Protein AF-A0A3S0D4F3-F1 (afdb_monomer_lite)

Secondary structure (DSSP, 8-state):
--------HHHHHHHHHHHHHHHHHHHHHHHHH---EEPPTT-TT-EEEETTEEEEE---SS-HHHHHHHHHHHHHHHHHHHHHHHHHHHHHHHHHHHHGGG--HHHHHHHHHHHGGGTT-TT-TTTSPP--

Foldseek 3Di:
DDPPLPQFLVLLLVVVVVVLVVQLVVLVCCQPVVQWDWDPQPPPFTAIDGPPDGPDGQCPVPDRVVSVVVRVVCSNCVSVVSNVVSVVVVVLSVVSVVCGRVDDVVSSVVSVVSCVVVPVPCSRSRNDHPDD

Structure (mmCIF, N/CA/C/O backbone):
data_AF-A0A3S0D4F3-F1
#
_entry.id   AF-A0A3S0D4F3-F1
#
loop_
_atom_site.group_PDB
_atom_site.id
_atom_site.type_symbol
_atom_site.label_atom_id
_atom_site.label_alt_id
_atom_site.label_comp_id
_atom_site.label_asym_id
_atom_site.label_entity_id
_atom_site.label_seq_id
_atom_site.pdbx_PDB_ins_code
_atom_site.Cartn_x
_atom_site.Cartn_y
_atom_site.Cartn_z
_atom_site.occupancy
_atom_site.B_iso_or_equiv
_atom_site.auth_seq_id
_atom_site.auth_comp_id
_atom_site.auth_asym_id
_atom_site.auth_atom_id
_atom_site.pdbx_PDB_model_num
ATOM 1 N N . MET A 1 1 ? -11.056 -21.946 25.677 1.00 35.03 1 MET A N 1
ATOM 2 C CA . MET A 1 1 ? -11.610 -20.588 25.517 1.00 35.03 1 MET A CA 1
ATOM 3 C C . MET A 1 1 ? -10.415 -19.685 25.293 1.00 35.03 1 MET A C 1
ATOM 5 O O . MET A 1 1 ? -9.683 -19.444 26.241 1.00 35.03 1 MET A O 1
ATOM 9 N N . GLY A 1 2 ? -10.098 -19.387 24.032 1.00 36.72 2 GLY A N 1
ATOM 10 C CA . GLY A 1 2 ? -8.946 -18.546 23.702 1.00 36.72 2 GLY A CA 1
ATOM 11 C C . GLY A 1 2 ? -9.253 -17.106 24.091 1.00 36.72 2 GLY A C 1
ATOM 12 O O . GLY A 1 2 ? -10.363 -16.650 23.832 1.00 36.72 2 GLY A O 1
ATOM 13 N N . ASN A 1 3 ? -8.308 -16.430 24.744 1.00 35.38 3 ASN A N 1
ATOM 14 C CA . ASN A 1 3 ? -8.372 -14.987 24.948 1.00 35.38 3 ASN A CA 1
ATOM 15 C C . ASN A 1 3 ? -8.462 -14.330 23.567 1.00 35.38 3 ASN A C 1
ATOM 17 O O . ASN A 1 3 ? -7.463 -14.271 22.853 1.00 35.38 3 ASN A O 1
ATOM 21 N N . GLU A 1 4 ? -9.649 -13.872 23.175 1.00 42.06 4 GLU A N 1
ATOM 22 C CA . GLU A 1 4 ? -9.772 -12.925 22.074 1.00 42.06 4 GLU A CA 1
ATOM 23 C C . GLU A 1 4 ? -9.064 -11.648 22.518 1.00 42.06 4 GLU A C 1
ATOM 25 O O . GLU A 1 4 ? -9.518 -10.941 23.418 1.00 42.06 4 GLU A O 1
ATOM 30 N N . ILE A 1 5 ? -7.907 -11.380 21.919 1.00 52.56 5 ILE A N 1
ATOM 31 C CA . ILE A 1 5 ? -7.278 -10.068 21.981 1.00 52.56 5 ILE A CA 1
ATOM 32 C C . ILE A 1 5 ? -8.216 -9.148 21.199 1.00 52.56 5 ILE A C 1
ATOM 34 O O . ILE A 1 5 ? -8.205 -9.117 19.970 1.00 52.56 5 ILE A O 1
ATOM 38 N N . VAL A 1 6 ? -9.118 -8.472 21.911 1.00 54.91 6 VAL A N 1
ATOM 39 C CA . VAL A 1 6 ? -10.021 -7.488 21.315 1.00 54.91 6 VAL A CA 1
ATOM 40 C C . VAL A 1 6 ? -9.200 -6.232 21.052 1.00 54.91 6 VAL A C 1
ATOM 42 O O . VAL A 1 6 ? -9.121 -5.341 21.894 1.00 54.91 6 VAL A O 1
ATOM 45 N N . THR A 1 7 ? -8.535 -6.169 19.900 1.00 68.50 7 THR A N 1
ATOM 46 C CA . THR A 1 7 ? -7.859 -4.942 19.476 1.00 68.50 7 THR A CA 1
ATOM 47 C C . THR A 1 7 ? -8.876 -3.936 18.954 1.00 68.50 7 THR A C 1
ATOM 49 O O . THR A 1 7 ? -9.710 -4.262 18.102 1.00 68.50 7 THR A O 1
ATOM 52 N N . SER A 1 8 ? -8.819 -2.716 19.497 1.00 85.94 8 SER A N 1
ATOM 53 C CA . SER A 1 8 ? -9.730 -1.625 19.153 1.00 85.94 8 SER A CA 1
ATOM 54 C C . SER A 1 8 ? -9.575 -1.217 17.683 1.00 85.94 8 SER A C 1
ATOM 56 O O . SER A 1 8 ? -8.489 -1.375 17.112 1.00 85.94 8 SER A O 1
ATOM 58 N N . PRO A 1 9 ? -10.622 -0.656 17.051 1.00 89.00 9 PRO A N 1
ATOM 59 C CA . PRO A 1 9 ? -10.512 -0.116 15.699 1.00 89.00 9 PRO A CA 1
ATOM 60 C C . PRO A 1 9 ? -9.361 0.891 15.563 1.00 89.00 9 PRO A C 1
ATOM 62 O O . PRO A 1 9 ? -8.619 0.842 14.586 1.00 89.00 9 PRO A O 1
ATOM 65 N N . ALA A 1 10 ? -9.138 1.726 16.584 1.00 90.38 10 ALA A N 1
ATOM 66 C CA . ALA A 1 10 ? -8.013 2.659 16.633 1.00 90.38 10 ALA A CA 1
ATOM 67 C C . ALA A 1 10 ? -6.643 1.960 16.536 1.00 90.38 10 ALA A C 1
ATOM 69 O O . ALA A 1 10 ? -5.764 2.439 15.821 1.00 90.38 10 ALA A O 1
ATOM 70 N N . GLY A 1 11 ? -6.468 0.807 17.195 1.00 90.50 11 GLY A N 1
ATOM 71 C CA . GLY A 1 11 ? -5.232 0.024 17.114 1.00 90.50 11 GLY A CA 1
ATOM 72 C C . GLY A 1 11 ? -4.967 -0.523 15.709 1.00 90.50 11 GLY A C 1
ATOM 73 O O . GLY A 1 11 ? -3.845 -0.441 15.212 1.00 90.50 11 GLY A O 1
ATOM 74 N N . TRP A 1 12 ? -6.011 -1.011 15.032 1.00 92.50 12 TRP A N 1
ATOM 75 C CA . TRP A 1 12 ? -5.907 -1.478 13.645 1.00 92.50 12 T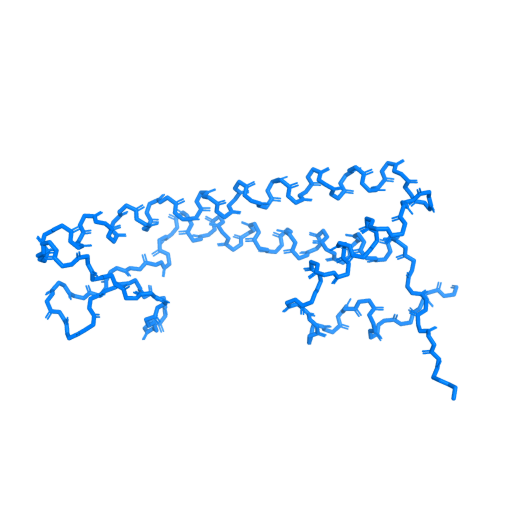RP A CA 1
ATOM 76 C C . TRP A 1 12 ? -5.554 -0.353 12.671 1.00 92.50 12 TRP A C 1
ATOM 78 O O . TRP A 1 12 ? -4.696 -0.536 11.809 1.00 92.50 12 TRP A O 1
ATOM 88 N N . ILE A 1 13 ? -6.181 0.816 12.819 1.00 94.31 13 ILE A N 1
ATOM 89 C CA . ILE A 1 13 ? -5.907 1.980 11.967 1.00 94.31 13 ILE A CA 1
ATOM 90 C C . ILE A 1 13 ? -4.470 2.466 12.174 1.00 94.31 13 ILE A C 1
ATOM 92 O O . ILE A 1 13 ? -3.753 2.651 11.193 1.00 94.31 13 ILE A O 1
ATOM 96 N N . ALA A 1 14 ? -4.028 2.628 13.426 1.00 93.25 14 ALA A N 1
ATOM 97 C CA . ALA A 1 14 ? -2.677 3.098 13.731 1.00 93.25 14 ALA A CA 1
ATOM 98 C C . ALA A 1 14 ? -1.601 2.166 13.150 1.00 93.25 14 ALA A C 1
ATOM 100 O O . ALA A 1 14 ? -0.639 2.634 12.538 1.00 93.25 14 ALA A O 1
ATOM 101 N N . PHE A 1 15 ? -1.795 0.849 13.275 1.00 93.88 15 PHE A N 1
ATOM 102 C CA . PHE A 1 15 ? -0.905 -0.140 12.672 1.00 93.88 15 PHE A CA 1
ATOM 103 C C . PHE A 1 15 ? -0.853 -0.019 11.143 1.00 93.88 15 PHE A C 1
ATOM 105 O O . PHE A 1 15 ? 0.230 0.048 10.562 1.00 93.88 15 PHE A O 1
ATOM 112 N N . LEU A 1 16 ? -2.014 0.040 10.483 1.00 94.50 16 LEU A N 1
ATOM 113 C CA . LEU A 1 16 ? -2.080 0.141 9.024 1.00 94.50 16 LEU A CA 1
ATOM 114 C C . LEU A 1 16 ? -1.507 1.459 8.503 1.00 94.50 16 LEU A C 1
ATOM 116 O O . LEU A 1 16 ? -0.854 1.441 7.465 1.00 94.50 16 LEU A O 1
ATOM 120 N N . ARG A 1 17 ? -1.685 2.578 9.218 1.00 95.44 17 ARG A N 1
ATOM 121 C CA . ARG A 1 17 ? -1.036 3.850 8.867 1.00 95.44 17 ARG A CA 1
ATOM 122 C C . ARG A 1 17 ? 0.479 3.713 8.852 1.00 95.44 17 ARG A C 1
ATOM 124 O O . ARG A 1 17 ? 1.096 4.046 7.850 1.00 95.44 17 ARG A O 1
ATOM 131 N N . ALA A 1 18 ? 1.062 3.146 9.909 1.00 93.38 18 ALA A N 1
ATOM 132 C CA . ALA A 1 18 ? 2.508 2.947 9.974 1.00 93.38 18 ALA A CA 1
ATOM 133 C C . ALA A 1 18 ? 3.029 2.091 8.804 1.00 93.38 18 ALA A C 1
ATOM 135 O O . ALA A 1 18 ? 4.091 2.374 8.251 1.00 93.38 18 ALA A O 1
ATOM 136 N N . ARG A 1 19 ? 2.263 1.073 8.389 1.00 93.25 19 ARG A N 1
ATOM 137 C CA . ARG A 1 19 ? 2.599 0.234 7.230 1.00 93.25 19 ARG A CA 1
ATOM 138 C C . ARG A 1 19 ? 2.450 0.969 5.903 1.00 93.25 19 ARG A C 1
ATOM 140 O O . ARG A 1 19 ? 3.332 0.855 5.061 1.00 93.25 19 ARG A O 1
ATOM 147 N N . VAL A 1 20 ? 1.389 1.753 5.727 1.00 91.81 20 VAL A N 1
ATOM 148 C CA . VAL A 1 20 ? 1.208 2.596 4.536 1.00 91.81 20 VAL A CA 1
ATOM 149 C C . VAL A 1 20 ? 2.341 3.617 4.420 1.00 91.81 20 VAL A C 1
ATOM 151 O O . VAL A 1 20 ? 2.905 3.752 3.340 1.00 91.81 20 VAL A O 1
ATOM 154 N N . ASP A 1 21 ? 2.731 4.278 5.511 1.00 92.06 21 ASP A N 1
ATOM 155 C CA . ASP A 1 21 ? 3.839 5.243 5.518 1.00 92.06 21 ASP A CA 1
ATOM 156 C C . ASP A 1 21 ? 5.173 4.582 5.139 1.00 92.06 21 ASP A C 1
ATOM 158 O O . ASP A 1 21 ? 5.954 5.118 4.345 1.00 92.06 21 ASP A O 1
ATOM 162 N N . GLU A 1 22 ? 5.430 3.386 5.672 1.00 85.75 22 GLU A N 1
ATOM 163 C CA . GLU A 1 22 ? 6.606 2.587 5.335 1.00 85.75 22 GLU A CA 1
ATOM 164 C C . GLU A 1 22 ? 6.617 2.173 3.856 1.00 85.75 22 GLU A C 1
ATOM 166 O O . GLU A 1 22 ? 7.619 2.391 3.168 1.00 85.75 22 GLU A O 1
ATOM 171 N N . GLU A 1 23 ? 5.505 1.634 3.348 1.00 85.56 23 GLU A N 1
ATOM 172 C CA . GLU A 1 23 ? 5.353 1.242 1.944 1.00 85.56 23 GLU A CA 1
ATOM 173 C C . GLU A 1 23 ? 5.470 2.447 1.005 1.00 85.56 23 GLU A C 1
ATOM 175 O O . GLU A 1 23 ? 6.161 2.354 -0.009 1.00 85.56 23 GLU A O 1
ATOM 180 N N . LYS A 1 24 ? 4.884 3.602 1.349 1.00 86.56 24 LYS A N 1
ATOM 181 C CA . LYS A 1 24 ? 5.012 4.840 0.563 1.00 86.56 24 LYS A CA 1
ATOM 182 C C . LYS A 1 24 ? 6.455 5.308 0.500 1.00 86.56 24 LYS A C 1
ATOM 184 O O . LYS A 1 24 ? 6.936 5.660 -0.576 1.00 86.56 24 LYS A O 1
ATOM 189 N N . ARG A 1 25 ? 7.180 5.279 1.622 1.00 84.00 25 ARG A N 1
ATOM 190 C CA . ARG A 1 25 ? 8.608 5.622 1.644 1.00 84.00 25 ARG A CA 1
ATOM 191 C C . ARG A 1 25 ? 9.405 4.704 0.715 1.00 84.00 25 ARG A C 1
ATOM 193 O O . ARG A 1 25 ? 10.247 5.192 -0.036 1.00 84.00 25 ARG A O 1
ATOM 200 N N . LEU A 1 26 ? 9.139 3.397 0.741 1.00 77.00 26 LEU A N 1
ATOM 201 C CA . LEU A 1 26 ? 9.793 2.427 -0.143 1.00 77.00 26 LEU A CA 1
ATOM 202 C C . LEU A 1 26 ? 9.418 2.644 -1.614 1.00 77.00 26 LEU A C 1
ATOM 204 O O . LEU A 1 26 ? 10.300 2.642 -2.469 1.00 77.00 26 LEU A O 1
ATOM 208 N N . ALA A 1 27 ? 8.141 2.890 -1.910 1.00 78.94 27 ALA A N 1
ATOM 209 C CA . ALA A 1 27 ? 7.658 3.167 -3.259 1.00 78.94 27 ALA A CA 1
ATOM 210 C C . ALA A 1 27 ? 8.256 4.463 -3.827 1.00 78.94 27 ALA A C 1
ATOM 212 O O . ALA A 1 27 ? 8.648 4.495 -4.991 1.00 78.94 27 ALA A O 1
ATOM 213 N N . HIS A 1 28 ? 8.410 5.508 -3.007 1.00 77.44 28 HIS A N 1
ATOM 214 C CA . HIS A 1 28 ? 9.094 6.738 -3.403 1.00 77.44 28 HIS A CA 1
ATOM 215 C C . HIS A 1 28 ? 10.578 6.515 -3.704 1.00 77.44 28 HIS A C 1
ATOM 217 O O . HIS A 1 28 ? 11.061 7.027 -4.712 1.00 77.44 28 HIS A O 1
ATOM 223 N N . VAL A 1 29 ? 11.292 5.734 -2.885 1.00 70.00 29 VAL A N 1
ATOM 224 C CA . VAL A 1 29 ? 12.688 5.359 -3.176 1.00 70.00 29 VAL A CA 1
ATOM 225 C C . VAL A 1 29 ? 12.761 4.558 -4.477 1.00 70.00 29 VAL A C 1
ATOM 227 O O . VAL A 1 29 ? 13.573 4.871 -5.339 1.00 70.00 29 VAL A O 1
ATOM 230 N N . ALA A 1 30 ? 11.875 3.580 -4.671 1.00 67.69 30 ALA A N 1
ATOM 231 C CA . ALA A 1 30 ? 11.830 2.784 -5.895 1.00 67.69 30 ALA A CA 1
ATOM 232 C C . ALA A 1 30 ? 11.528 3.634 -7.144 1.00 67.69 30 ALA A C 1
ATOM 234 O O . ALA A 1 30 ? 12.118 3.398 -8.196 1.00 67.69 30 ALA A O 1
ATOM 235 N N . ALA A 1 31 ? 10.650 4.636 -7.027 1.00 67.88 31 ALA A N 1
ATOM 236 C CA . ALA A 1 31 ? 10.320 5.567 -8.104 1.00 67.88 31 ALA A CA 1
ATOM 237 C C . ALA A 1 31 ? 11.462 6.549 -8.427 1.00 67.88 31 ALA A C 1
ATOM 239 O O . ALA A 1 31 ? 11.627 6.922 -9.586 1.00 67.88 31 ALA A O 1
ATOM 240 N N . ALA A 1 32 ? 12.224 6.983 -7.417 1.00 66.12 32 ALA A N 1
ATOM 241 C CA . ALA A 1 32 ? 13.302 7.960 -7.570 1.00 66.12 32 ALA A CA 1
ATOM 242 C C . ALA A 1 32 ? 14.628 7.328 -8.026 1.00 66.12 32 ALA A C 1
ATOM 244 O O . ALA A 1 32 ? 15.275 7.867 -8.921 1.00 66.12 32 ALA A O 1
ATOM 245 N N . ASP A 1 33 ? 15.003 6.185 -7.442 1.00 62.09 33 ASP A N 1
ATOM 246 C CA . ASP A 1 33 ? 16.308 5.538 -7.646 1.00 62.09 33 ASP A CA 1
ATOM 247 C C . ASP A 1 33 ? 16.251 4.297 -8.555 1.00 62.09 33 ASP A C 1
ATOM 249 O O . ASP A 1 33 ? 17.287 3.699 -8.835 1.00 62.09 33 ASP A O 1
ATOM 253 N N . GLY A 1 34 ? 15.071 3.893 -9.044 1.00 58.69 34 GLY A N 1
ATOM 254 C CA . GLY A 1 34 ? 14.956 2.808 -10.023 1.00 58.69 34 GLY A CA 1
ATOM 255 C C . GLY A 1 34 ? 15.460 1.458 -9.50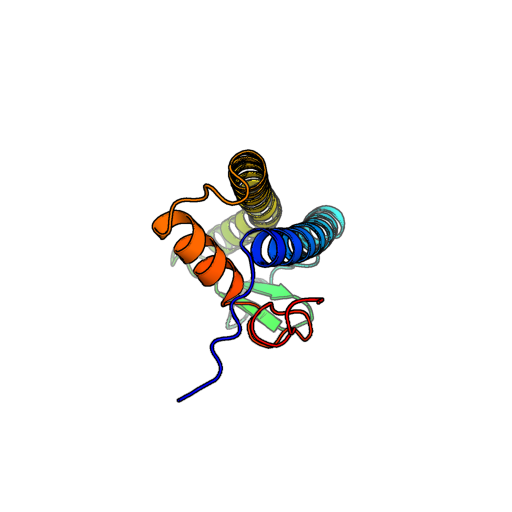2 1.00 58.69 34 GLY A C 1
ATOM 256 O O . GLY A 1 34 ? 16.184 0.763 -10.203 1.00 58.69 34 GLY A O 1
ATOM 257 N N . TRP A 1 35 ? 15.068 1.066 -8.280 1.00 65.12 35 TRP A N 1
ATOM 258 C CA . TRP A 1 35 ? 15.446 -0.224 -7.657 1.00 65.12 35 TRP A CA 1
ATOM 259 C C . TRP A 1 35 ? 15.078 -1.448 -8.521 1.00 65.12 35 TRP A C 1
ATOM 261 O O . TRP A 1 35 ? 15.558 -2.558 -8.298 1.00 65.12 35 TRP A O 1
ATOM 271 N N . TRP A 1 36 ? 14.194 -1.264 -9.500 1.00 72.38 36 TRP A N 1
ATOM 272 C CA . TRP A 1 36 ? 13.807 -2.289 -10.452 1.00 72.38 36 TRP A CA 1
ATOM 273 C C . TRP A 1 36 ? 14.506 -2.065 -11.790 1.00 72.38 36 TRP A C 1
ATOM 275 O O . TRP A 1 36 ? 14.367 -1.000 -12.390 1.00 72.38 36 TRP A O 1
ATOM 285 N N . ASP A 1 37 ? 15.190 -3.092 -12.282 1.00 73.81 37 ASP A N 1
ATOM 286 C CA . ASP A 1 37 ? 15.823 -3.084 -13.602 1.00 73.81 37 ASP A CA 1
ATOM 287 C C . ASP A 1 37 ? 15.249 -4.202 -14.478 1.00 73.81 37 ASP A C 1
ATOM 289 O O . ASP A 1 37 ? 14.594 -5.136 -14.004 1.00 73.81 37 ASP A O 1
ATOM 293 N N . THR A 1 38 ? 15.465 -4.105 -15.784 1.00 81.25 38 THR A N 1
ATOM 294 C CA . THR A 1 38 ? 15.227 -5.216 -16.697 1.00 81.25 38 THR A CA 1
ATOM 295 C C . THR A 1 38 ? 16.430 -6.146 -16.713 1.00 81.25 38 THR A C 1
ATOM 297 O O . THR A 1 38 ? 17.553 -5.700 -16.931 1.00 81.25 38 THR A O 1
ATOM 300 N N . THR A 1 39 ? 16.193 -7.452 -16.613 1.00 82.56 39 THR A N 1
ATOM 301 C CA . THR A 1 39 ? 17.213 -8.455 -16.960 1.00 82.56 39 THR A CA 1
ATOM 302 C C . THR A 1 39 ? 17.702 -8.247 -18.399 1.00 82.56 39 THR A C 1
ATOM 304 O O . THR A 1 39 ? 16.937 -7.748 -19.228 1.00 82.56 39 THR A O 1
ATOM 307 N N . GLU A 1 40 ? 18.897 -8.731 -18.751 1.00 79.19 40 GLU A N 1
ATOM 308 C CA . GLU A 1 40 ? 19.425 -8.608 -20.119 1.00 79.19 40 GLU A CA 1
ATOM 309 C C . GLU A 1 40 ? 18.416 -9.052 -21.206 1.00 79.19 40 GLU A C 1
ATOM 311 O O . GLU A 1 40 ? 17.854 -10.155 -21.128 1.00 79.19 40 GLU A O 1
ATOM 316 N N . PRO A 1 41 ? 18.187 -8.235 -22.256 1.00 68.44 41 PRO A N 1
ATOM 317 C CA . PRO A 1 41 ? 17.350 -8.621 -23.387 1.00 68.44 41 PRO A CA 1
ATOM 318 C C . PRO A 1 41 ? 17.816 -9.941 -24.014 1.00 68.44 41 PRO A C 1
ATOM 320 O O . PRO A 1 41 ? 18.968 -10.084 -24.413 1.00 68.44 41 PRO A O 1
ATOM 323 N N . GLY A 1 42 ? 16.908 -10.914 -24.125 1.00 65.06 42 GLY A N 1
ATOM 324 C CA . GLY A 1 42 ? 17.225 -12.248 -24.651 1.00 65.06 42 GLY A CA 1
ATOM 325 C C . GLY A 1 42 ? 17.725 -13.255 -23.609 1.00 65.06 42 GLY A C 1
ATOM 326 O O . GLY A 1 42 ? 17.968 -14.412 -23.961 1.00 65.06 42 GLY A O 1
ATOM 327 N N . ALA A 1 43 ? 17.818 -12.874 -22.329 1.00 69.56 43 ALA A N 1
ATOM 328 C CA . ALA A 1 43 ? 17.991 -13.828 -21.241 1.00 69.56 43 ALA A CA 1
ATOM 329 C C . ALA A 1 43 ? 16.886 -14.899 -21.271 1.00 69.56 43 ALA A C 1
ATOM 331 O O . ALA A 1 43 ? 15.740 -14.640 -21.645 1.00 69.56 43 ALA A O 1
ATOM 332 N N . ARG A 1 44 ? 17.205 -16.117 -20.802 1.00 70.00 44 ARG A N 1
ATOM 333 C CA . ARG A 1 44 ? 16.248 -17.244 -20.733 1.00 70.00 44 ARG A CA 1
ATOM 334 C C . ARG A 1 44 ? 14.947 -16.877 -20.000 1.00 70.00 44 ARG A C 1
ATOM 336 O O . ARG A 1 44 ? 13.918 -17.509 -20.231 1.00 70.00 44 ARG A O 1
ATOM 343 N N . ARG A 1 45 ? 15.004 -15.893 -19.099 1.00 69.38 45 ARG A N 1
ATOM 344 C CA . ARG A 1 45 ? 13.857 -15.290 -18.419 1.00 69.38 45 ARG A CA 1
ATOM 345 C C . ARG A 1 45 ? 14.009 -13.770 -18.460 1.00 69.38 45 ARG A C 1
ATOM 347 O O . ARG A 1 45 ? 14.574 -13.203 -17.534 1.00 69.38 45 ARG A O 1
ATOM 354 N N . PHE A 1 46 ? 13.543 -13.147 -19.541 1.00 80.25 46 PHE A N 1
ATOM 355 C CA . PHE A 1 46 ? 13.453 -11.691 -19.619 1.00 80.25 46 PHE A CA 1
ATOM 356 C C . PHE A 1 46 ? 12.354 -11.177 -18.677 1.00 80.25 46 PHE A C 1
ATOM 358 O O . PHE A 1 46 ? 11.25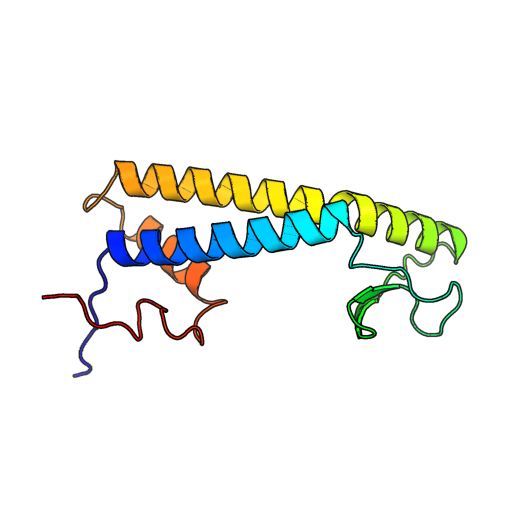6 -11.744 -18.623 1.00 80.25 46 PHE A O 1
ATOM 365 N N . GLY A 1 47 ? 12.639 -10.128 -17.916 1.00 82.88 47 GLY A N 1
ATOM 366 C CA . GLY A 1 47 ? 11.708 -9.610 -16.928 1.00 82.88 47 GLY A CA 1
ATOM 367 C C . GLY A 1 47 ? 12.280 -8.493 -16.069 1.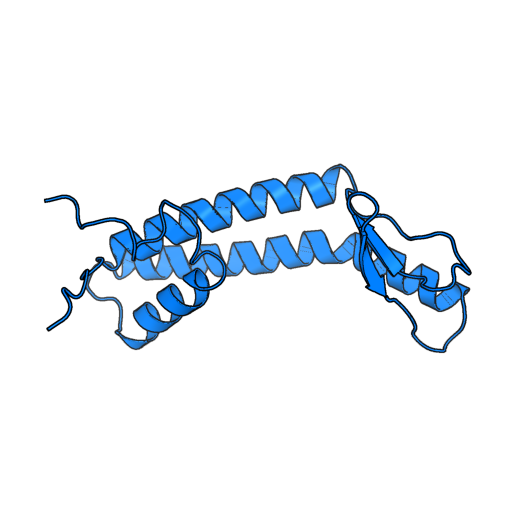00 82.88 47 GLY A C 1
ATOM 368 O O . GLY A 1 47 ? 13.283 -7.883 -16.423 1.00 82.88 47 GLY A O 1
ATOM 369 N N . ILE A 1 48 ? 11.607 -8.230 -14.953 1.00 82.56 48 ILE A N 1
ATOM 370 C CA . ILE A 1 48 ? 11.949 -7.186 -13.986 1.00 82.56 48 ILE A CA 1
ATOM 371 C C . ILE A 1 48 ? 12.604 -7.830 -12.778 1.00 82.56 48 ILE A C 1
ATOM 373 O O . ILE A 1 48 ? 12.046 -8.775 -12.212 1.00 82.56 48 ILE A O 1
ATOM 377 N N . GLU A 1 49 ? 13.751 -7.308 -12.371 1.00 82.44 49 GLU A N 1
ATOM 378 C CA . GLU A 1 49 ? 14.495 -7.763 -11.206 1.00 82.44 49 GLU A CA 1
ATOM 379 C C . GLU A 1 49 ? 14.732 -6.657 -10.180 1.00 82.44 49 GLU A C 1
ATOM 381 O O . GLU A 1 49 ? 14.745 -5.474 -10.505 1.00 82.44 49 GLU A O 1
ATOM 386 N N . ALA A 1 50 ? 14.918 -7.077 -8.931 1.00 75.94 50 ALA A N 1
ATOM 387 C CA . ALA A 1 50 ? 15.333 -6.252 -7.804 1.00 75.94 50 ALA A CA 1
ATOM 388 C C . ALA A 1 50 ? 16.316 -7.059 -6.956 1.00 75.94 50 ALA A C 1
ATOM 390 O O . ALA A 1 50 ? 16.049 -8.228 -6.663 1.00 75.94 50 ALA A O 1
ATOM 391 N N . ASP A 1 51 ? 17.455 -6.470 -6.584 1.00 75.38 51 ASP A N 1
ATOM 392 C CA . ASP A 1 51 ? 18.519 -7.145 -5.817 1.00 75.38 51 ASP A CA 1
ATOM 393 C C . ASP A 1 51 ? 18.933 -8.511 -6.399 1.00 75.38 51 ASP A C 1
ATOM 395 O O . ASP A 1 51 ? 19.123 -9.497 -5.680 1.00 75.38 51 ASP A O 1
ATOM 399 N N . GLY A 1 52 ? 19.009 -8.601 -7.732 1.00 73.81 52 GLY A N 1
ATOM 400 C CA . GLY A 1 52 ? 19.358 -9.833 -8.450 1.00 73.81 52 GLY A CA 1
ATOM 401 C C . GLY A 1 52 ? 18.300 -10.942 -8.376 1.00 73.81 52 GLY A C 1
ATOM 402 O O . GLY A 1 52 ? 18.593 -12.102 -8.680 1.00 73.81 52 GLY A O 1
ATOM 403 N N . ARG A 1 53 ? 17.071 -10.627 -7.950 1.00 75.81 53 ARG A N 1
ATOM 404 C CA . ARG A 1 53 ? 15.930 -11.550 -7.949 1.00 75.81 53 ARG A CA 1
ATOM 405 C C . ARG A 1 53 ? 14.905 -11.121 -8.984 1.00 75.81 53 ARG A C 1
ATOM 407 O O . ARG A 1 53 ? 14.409 -10.000 -8.947 1.00 75.81 53 ARG A O 1
ATOM 414 N N . LEU A 1 54 ? 14.526 -12.053 -9.856 1.00 76.94 54 LEU A N 1
ATOM 415 C CA . LEU A 1 54 ? 13.446 -11.855 -10.818 1.00 76.94 54 LEU A CA 1
ATOM 416 C C . LEU A 1 54 ? 12.107 -11.709 -10.081 1.00 76.94 54 LEU A C 1
ATOM 418 O O . LEU A 1 54 ? 11.603 -12.678 -9.513 1.00 76.94 54 LEU A O 1
ATOM 422 N N . LEU A 1 55 ? 11.534 -10.510 -10.121 1.00 75.19 55 LEU A N 1
ATOM 423 C CA . LEU A 1 55 ? 10.230 -10.188 -9.546 1.00 75.19 55 LEU A CA 1
ATOM 424 C C . LEU A 1 55 ? 9.090 -10.590 -10.483 1.00 75.19 55 LEU A C 1
ATOM 426 O O . LEU A 1 55 ? 8.077 -11.130 -10.043 1.00 75.19 55 LEU A O 1
ATOM 430 N N . ALA A 1 56 ? 9.258 -10.346 -11.785 1.00 78.12 56 ALA A N 1
ATOM 431 C CA . ALA A 1 56 ? 8.248 -10.644 -12.794 1.00 78.12 56 ALA A CA 1
ATOM 432 C C . ALA A 1 56 ? 8.896 -11.051 -14.117 1.00 78.12 56 ALA A C 1
ATOM 434 O O . ALA A 1 56 ? 9.810 -10.386 -14.590 1.00 78.12 56 ALA A O 1
ATOM 435 N N . SER A 1 57 ? 8.403 -12.120 -14.746 1.00 81.00 57 SER A N 1
ATOM 436 C CA . SER A 1 57 ? 8.773 -12.464 -16.128 1.00 81.00 57 SER A CA 1
ATOM 437 C C . SER A 1 57 ? 7.868 -11.722 -17.110 1.00 81.00 57 SER A C 1
ATOM 439 O O . SER A 1 57 ? 6.652 -11.707 -16.923 1.00 81.00 57 SER A O 1
ATOM 441 N N . VAL A 1 58 ? 8.439 -11.153 -18.172 1.00 79.88 58 VAL A N 1
ATOM 442 C CA . VAL A 1 58 ? 7.695 -10.427 -19.211 1.00 79.88 58 VAL A CA 1
ATOM 443 C C . VAL A 1 58 ? 7.861 -11.169 -20.532 1.00 79.88 58 VAL A C 1
ATOM 445 O O . VAL A 1 58 ? 8.905 -11.095 -21.171 1.00 79.88 58 VAL A O 1
ATOM 448 N N . LEU A 1 59 ? 6.827 -11.917 -20.922 1.00 79.12 59 LEU A N 1
ATOM 449 C CA . LEU A 1 59 ? 6.779 -12.682 -22.170 1.00 79.12 59 LEU A CA 1
ATOM 450 C C . LEU A 1 59 ? 5.417 -12.462 -22.830 1.00 79.12 59 LEU A C 1
ATOM 452 O O . LEU A 1 59 ? 4.446 -13.152 -22.524 1.00 79.12 59 LEU A O 1
ATOM 456 N N . THR A 1 60 ? 5.327 -11.487 -23.729 1.00 77.50 60 THR A N 1
ATOM 457 C CA . THR A 1 60 ? 4.068 -11.157 -24.417 1.00 77.50 60 THR A CA 1
ATOM 458 C C . THR A 1 60 ? 3.830 -12.002 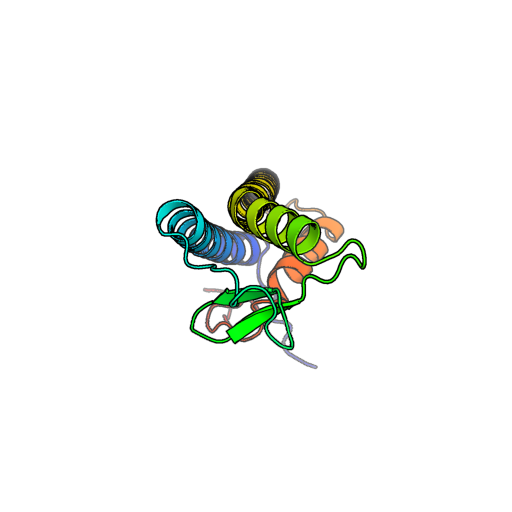-25.667 1.00 77.50 60 THR A C 1
ATOM 460 O O . THR A 1 60 ? 2.740 -11.972 -26.239 1.00 77.50 60 THR A O 1
ATOM 463 N N . GLY A 1 61 ? 4.852 -12.735 -26.127 1.00 76.31 61 GLY A N 1
ATOM 464 C CA . GLY A 1 61 ? 4.816 -13.502 -27.375 1.00 76.31 61 GLY A CA 1
ATOM 465 C C . GLY A 1 61 ? 4.911 -12.640 -28.640 1.00 76.31 61 GLY A C 1
ATOM 466 O O . GLY A 1 61 ? 4.789 -13.170 -29.741 1.00 76.31 61 GLY A O 1
ATOM 467 N N . ARG A 1 62 ? 5.138 -11.323 -28.505 1.00 76.06 62 ARG A N 1
ATOM 468 C CA . ARG A 1 62 ? 5.263 -10.370 -29.626 1.00 76.06 62 ARG A CA 1
ATOM 469 C C . ARG A 1 62 ? 6.712 -10.060 -30.023 1.00 76.06 62 ARG A C 1
ATOM 471 O O . ARG A 1 62 ? 6.938 -9.240 -30.908 1.00 76.06 62 ARG A O 1
ATOM 478 N N . GLY A 1 63 ? 7.677 -10.741 -29.406 1.00 76.75 63 GLY A N 1
ATOM 479 C CA . GLY A 1 63 ? 9.106 -10.612 -29.690 1.00 76.75 63 GLY A CA 1
ATOM 480 C C . GLY A 1 63 ? 9.847 -9.686 -28.722 1.00 76.75 63 GLY A C 1
ATOM 481 O O . GLY A 1 63 ? 9.249 -8.872 -28.022 1.00 76.75 63 GLY A O 1
ATOM 482 N N . VAL A 1 64 ? 11.179 -9.806 -28.724 1.00 77.06 64 VAL A N 1
ATOM 483 C CA . VAL A 1 64 ? 12.092 -9.213 -27.723 1.00 77.06 64 VAL A CA 1
ATOM 484 C C . VAL A 1 64 ? 11.926 -7.696 -27.576 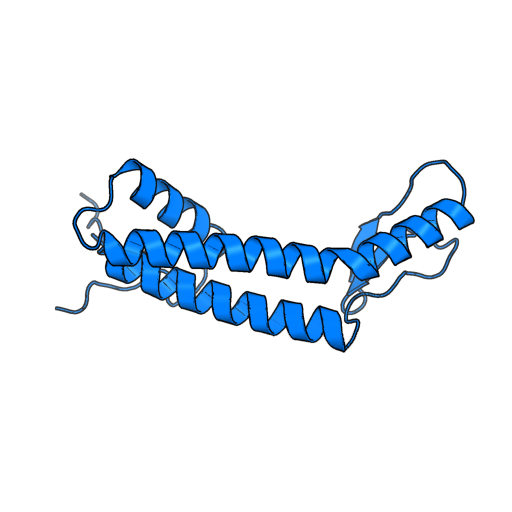1.00 77.06 64 VAL A C 1
ATOM 486 O O . VAL A 1 64 ? 11.976 -7.178 -26.462 1.00 77.06 64 VAL A O 1
ATOM 489 N N . GLN A 1 65 ? 11.699 -6.973 -28.676 1.00 76.81 65 GLN A N 1
ATOM 490 C CA . GLN A 1 65 ? 11.525 -5.519 -28.631 1.00 76.81 65 GLN A CA 1
ATOM 491 C C . GLN A 1 65 ? 10.240 -5.117 -27.892 1.00 76.81 65 GLN A C 1
ATOM 493 O O . GLN A 1 65 ? 10.293 -4.270 -27.004 1.00 76.81 65 GLN A O 1
ATOM 498 N N . ALA A 1 66 ? 9.111 -5.756 -28.211 1.00 75.56 66 ALA A N 1
ATOM 499 C CA . ALA A 1 66 ? 7.834 -5.485 -27.554 1.00 75.56 66 ALA A CA 1
ATOM 500 C C . ALA A 1 66 ? 7.877 -5.865 -26.066 1.00 75.56 66 ALA A C 1
ATOM 502 O O . ALA A 1 66 ? 7.384 -5.118 -25.225 1.00 75.56 66 ALA A O 1
ATOM 503 N N . ASP A 1 67 ? 8.525 -6.984 -25.728 1.00 78.19 67 ASP A N 1
ATOM 504 C CA . ASP A 1 67 ? 8.722 -7.394 -24.335 1.00 78.19 67 ASP A CA 1
ATOM 505 C C . ASP A 1 67 ? 9.561 -6.359 -23.565 1.00 78.19 67 ASP A C 1
ATOM 507 O O . ASP A 1 67 ? 9.217 -6.000 -22.440 1.00 78.19 67 ASP A O 1
ATOM 511 N N . THR A 1 68 ? 10.604 -5.805 -24.194 1.00 79.62 68 THR A N 1
ATOM 512 C CA . THR A 1 68 ? 11.445 -4.747 -23.606 1.00 79.62 68 THR A CA 1
ATOM 513 C C . THR A 1 68 ? 10.671 -3.448 -23.379 1.00 79.62 68 THR A C 1
ATOM 515 O O . THR A 1 68 ? 10.795 -2.828 -22.324 1.00 79.62 68 THR A O 1
ATOM 518 N N . GLU A 1 69 ? 9.863 -3.022 -24.350 1.00 79.12 69 GLU A N 1
ATOM 519 C CA . GLU A 1 69 ? 9.012 -1.832 -24.221 1.00 79.12 69 GLU A CA 1
ATOM 520 C C . GLU A 1 69 ? 7.973 -2.001 -23.105 1.00 79.12 69 GLU A C 1
ATOM 522 O O . GLU A 1 69 ? 7.778 -1.085 -22.306 1.00 79.12 69 GLU A O 1
ATOM 527 N N . VAL A 1 70 ? 7.379 -3.191 -22.980 1.00 77.50 70 VAL A N 1
ATOM 528 C CA . VAL A 1 70 ? 6.467 -3.528 -21.879 1.00 77.50 70 VAL A CA 1
ATOM 529 C C . VAL A 1 70 ? 7.191 -3.532 -20.537 1.00 77.50 70 VAL A C 1
ATOM 531 O O . VAL A 1 70 ? 6.679 -2.955 -19.582 1.00 77.50 70 VAL A O 1
ATOM 534 N N . ALA A 1 71 ? 8.389 -4.110 -20.442 1.00 79.50 71 ALA A N 1
ATOM 535 C CA . ALA A 1 71 ? 9.159 -4.094 -19.203 1.00 79.50 71 ALA A CA 1
ATOM 536 C C . ALA A 1 71 ? 9.496 -2.656 -18.767 1.00 79.50 71 ALA A C 1
ATOM 538 O O . ALA A 1 71 ? 9.245 -2.302 -17.619 1.00 79.50 71 ALA A O 1
ATOM 539 N N . ARG A 1 72 ? 9.929 -1.783 -19.689 1.00 76.88 72 ARG A N 1
ATOM 540 C CA . ARG A 1 72 ? 10.152 -0.349 -19.403 1.00 76.88 72 ARG A CA 1
ATOM 541 C C . ARG A 1 72 ? 8.875 0.377 -18.990 1.00 76.88 72 ARG A C 1
ATOM 543 O O . ARG A 1 72 ? 8.911 1.216 -18.090 1.00 76.88 72 ARG A O 1
ATOM 550 N N . TYR A 1 73 ? 7.750 0.069 -19.631 1.00 73.94 73 TYR A N 1
ATOM 551 C CA . TYR A 1 73 ? 6.455 0.624 -19.245 1.00 73.94 73 TYR A CA 1
ATOM 552 C C . TYR A 1 73 ? 6.094 0.218 -17.810 1.00 73.94 73 TYR A C 1
ATOM 554 O O . TYR A 1 73 ? 5.730 1.063 -17.000 1.00 73.94 73 TYR A O 1
ATOM 562 N N . ILE A 1 74 ? 6.269 -1.056 -17.458 1.00 73.88 74 ILE A N 1
ATOM 563 C CA . ILE A 1 74 ? 6.001 -1.556 -16.108 1.00 73.88 74 ILE A CA 1
ATOM 564 C C . ILE A 1 74 ? 6.941 -0.881 -15.096 1.00 73.88 74 ILE A C 1
ATOM 566 O O . ILE A 1 74 ? 6.455 -0.350 -14.103 1.00 73.88 74 ILE A O 1
ATOM 570 N N . LEU A 1 75 ? 8.247 -0.806 -15.370 1.00 73.56 75 LEU A N 1
ATOM 571 C CA . LEU A 1 75 ? 9.213 -0.110 -14.509 1.00 73.56 75 LEU A CA 1
ATOM 572 C C . LEU A 1 75 ? 8.836 1.355 -14.252 1.00 73.56 75 LEU A C 1
ATOM 574 O O . LEU A 1 75 ? 8.924 1.824 -13.123 1.00 73.56 75 LEU A O 1
ATOM 578 N N . SER A 1 76 ? 8.382 2.065 -15.286 1.00 67.88 76 SER A N 1
ATOM 579 C CA . SER A 1 76 ? 8.032 3.487 -15.172 1.00 67.88 76 SER A CA 1
ATOM 580 C C . SER A 1 76 ? 6.697 3.744 -14.471 1.00 67.88 76 SER A C 1
ATOM 582 O O . SER A 1 76 ? 6.532 4.804 -13.877 1.00 67.88 76 SER A O 1
ATOM 584 N N . HIS A 1 77 ? 5.746 2.806 -14.520 1.00 68.88 77 HIS A N 1
ATOM 585 C CA . HIS A 1 77 ? 4.374 3.058 -14.059 1.00 68.88 77 HIS A CA 1
ATOM 586 C C . HIS A 1 77 ? 4.001 2.323 -12.772 1.00 68.88 77 HIS A C 1
ATOM 588 O O . HIS A 1 77 ? 3.117 2.771 -12.048 1.00 68.88 77 HIS A O 1
ATOM 594 N N . GLN A 1 78 ? 4.633 1.194 -12.461 1.00 76.00 78 GLN A N 1
ATOM 595 C CA . GLN A 1 78 ? 4.268 0.412 -11.280 1.00 76.00 78 GLN A CA 1
ATOM 596 C C . GLN A 1 78 ? 4.594 1.108 -9.948 1.00 76.00 78 GLN A C 1
ATOM 598 O O . GLN A 1 78 ? 3.747 1.027 -9.060 1.00 76.00 78 GLN A O 1
ATOM 603 N N . PRO A 1 79 ? 5.720 1.835 -9.774 1.00 75.62 79 PRO A N 1
ATOM 604 C CA . PRO A 1 79 ? 5.937 2.610 -8.551 1.00 75.62 79 PRO A CA 1
ATOM 605 C C . PRO A 1 79 ? 4.867 3.690 -8.357 1.00 75.62 79 PRO A C 1
ATOM 607 O O . PRO A 1 79 ? 4.346 3.854 -7.259 1.00 75.62 79 PRO A O 1
ATOM 610 N N . GLN A 1 80 ? 4.472 4.376 -9.434 1.00 76.38 80 GLN A N 1
ATOM 611 C CA . GLN A 1 80 ? 3.412 5.381 -9.379 1.00 76.38 80 GLN A CA 1
ATOM 612 C C . GLN A 1 80 ? 2.050 4.759 -9.054 1.00 76.38 80 GLN A C 1
ATOM 614 O O . GLN A 1 80 ? 1.337 5.264 -8.195 1.00 76.38 80 GLN A O 1
ATOM 619 N N . ARG A 1 81 ? 1.710 3.625 -9.672 1.00 79.62 81 ARG A N 1
ATOM 620 C CA . ARG A 1 81 ? 0.478 2.897 -9.357 1.00 79.62 81 ARG A CA 1
ATOM 621 C C . ARG A 1 81 ? 0.451 2.406 -7.908 1.00 79.62 81 ARG A C 1
ATOM 623 O O . ARG A 1 81 ? -0.585 2.482 -7.261 1.00 79.62 81 ARG A O 1
ATOM 630 N N . ALA A 1 82 ? 1.585 1.935 -7.388 1.00 80.81 82 ALA A N 1
ATOM 631 C CA . ALA A 1 82 ? 1.703 1.563 -5.983 1.00 80.81 82 ALA A CA 1
ATOM 632 C C . ALA A 1 82 ? 1.456 2.770 -5.064 1.00 80.81 82 ALA A C 1
ATOM 634 O O . ALA A 1 82 ? 0.745 2.633 -4.073 1.00 80.81 82 ALA A O 1
ATOM 635 N N . LEU A 1 83 ? 1.979 3.953 -5.409 1.00 84.88 83 LEU A N 1
ATOM 636 C CA . LEU A 1 83 ? 1.694 5.192 -4.678 1.00 84.88 83 LEU A CA 1
ATOM 637 C C . LEU A 1 83 ? 0.203 5.561 -4.730 1.00 84.88 83 LEU A C 1
ATOM 639 O O . LEU A 1 83 ? -0.373 5.854 -3.688 1.00 84.88 83 LEU A O 1
ATOM 643 N N . GLU A 1 84 ? -0.443 5.469 -5.894 1.00 84.06 84 GLU A N 1
ATOM 644 C CA . GLU A 1 84 ? -1.884 5.731 -6.044 1.00 84.06 84 GLU A CA 1
ATOM 645 C C . GLU A 1 84 ? -2.742 4.773 -5.195 1.00 84.06 84 GLU A C 1
ATOM 647 O O . GLU A 1 84 ? -3.673 5.203 -4.509 1.00 84.06 84 GLU A O 1
ATOM 652 N N . ASP A 1 85 ? -2.405 3.480 -5.182 1.00 87.25 85 ASP A N 1
ATOM 653 C CA . ASP A 1 85 ? -3.079 2.485 -4.341 1.00 87.25 85 ASP A CA 1
ATOM 654 C C . ASP A 1 85 ? -2.873 2.782 -2.840 1.00 87.25 85 ASP A C 1
ATOM 656 O O . ASP A 1 85 ? -3.786 2.602 -2.027 1.00 87.25 85 ASP A O 1
ATOM 660 N N . LEU A 1 86 ? -1.683 3.254 -2.452 1.00 90.81 86 LEU A N 1
ATOM 661 C CA . LEU A 1 86 ? -1.366 3.648 -1.076 1.00 90.81 86 LEU A CA 1
ATOM 662 C C . LEU A 1 86 ? -2.088 4.933 -0.652 1.00 90.81 86 LEU A C 1
ATOM 664 O O . LEU A 1 86 ? -2.554 5.016 0.485 1.00 90.81 86 LEU A O 1
ATOM 668 N N . ASP A 1 87 ? -2.239 5.903 -1.551 1.00 92.38 87 ASP A N 1
ATOM 669 C CA . ASP A 1 87 ? -3.037 7.112 -1.321 1.00 92.38 87 ASP A CA 1
ATOM 670 C C . ASP A 1 87 ? -4.516 6.763 -1.104 1.00 92.38 87 ASP A C 1
ATOM 672 O O . ASP A 1 87 ? -5.159 7.283 -0.190 1.00 92.38 87 ASP A O 1
ATOM 676 N N . ALA A 1 88 ? -5.060 5.826 -1.886 1.00 90.19 88 ALA A N 1
ATOM 677 C CA . ALA A 1 88 ? -6.426 5.345 -1.696 1.00 90.19 88 ALA A CA 1
ATOM 678 C C . ALA A 1 88 ? -6.611 4.636 -0.340 1.00 90.19 88 ALA A C 1
ATOM 680 O O . ALA A 1 88 ? -7.623 4.843 0.339 1.00 90.19 88 ALA A O 1
ATOM 681 N N . LYS A 1 89 ? -5.630 3.825 0.089 1.00 92.19 89 LYS A N 1
ATOM 682 C CA . LYS A 1 89 ? -5.632 3.207 1.427 1.00 92.19 89 LYS A CA 1
ATOM 683 C C . LYS A 1 89 ? -5.599 4.264 2.530 1.00 92.19 89 LYS A C 1
ATOM 685 O O . LYS A 1 89 ? -6.347 4.139 3.493 1.00 92.19 89 LYS A O 1
ATOM 690 N N . GLU A 1 90 ? -4.793 5.312 2.390 1.00 94.94 90 GLU A N 1
ATOM 691 C CA . GLU A 1 90 ? -4.742 6.403 3.368 1.00 94.94 90 GLU A CA 1
ATOM 692 C C . GLU A 1 90 ? -6.092 7.121 3.499 1.00 94.94 90 GLU A C 1
ATOM 694 O O . GLU A 1 90 ? -6.592 7.286 4.611 1.00 94.94 90 GLU A O 1
ATOM 699 N N . GLN A 1 91 ? -6.747 7.448 2.382 1.00 94.00 91 GLN A N 1
ATOM 700 C CA . GLN A 1 91 ? -8.081 8.064 2.396 1.00 94.00 91 GLN A CA 1
ATOM 701 C C . GLN A 1 91 ? -9.128 7.179 3.091 1.00 94.00 91 GLN A C 1
ATOM 703 O O . GLN A 1 91 ? -10.011 7.679 3.800 1.00 94.00 91 GLN A O 1
ATOM 708 N N . LEU A 1 92 ? -9.039 5.856 2.912 1.00 93.88 92 LEU A N 1
ATOM 709 C CA . LEU A 1 92 ? -9.880 4.900 3.630 1.00 93.88 92 LEU A CA 1
ATOM 710 C C . LEU A 1 92 ? -9.600 4.934 5.138 1.00 93.88 92 LEU A C 1
ATOM 712 O O . LEU A 1 92 ? -10.544 4.965 5.927 1.00 93.88 92 LEU A O 1
ATOM 716 N N . LEU A 1 93 ? -8.329 4.947 5.544 1.00 95.25 93 LEU A N 1
ATOM 717 C CA . LEU A 1 93 ? -7.942 5.012 6.955 1.00 95.25 93 LEU A CA 1
ATOM 718 C C . LEU A 1 93 ? -8.414 6.316 7.607 1.00 95.25 93 LEU A C 1
ATOM 720 O O . LEU A 1 93 ? -9.007 6.264 8.681 1.00 95.25 93 LEU A O 1
ATOM 724 N N . GLU A 1 94 ? -8.278 7.459 6.933 1.00 95.88 94 GLU A N 1
ATOM 725 C CA . GLU A 1 94 ? -8.842 8.737 7.389 1.00 95.88 94 GLU A CA 1
ATOM 726 C C . GLU A 1 94 ? -10.365 8.679 7.554 1.00 95.88 94 GLU A C 1
ATOM 728 O O . GLU A 1 94 ? -10.937 9.249 8.487 1.00 95.88 94 GLU A O 1
ATOM 733 N N . HIS A 1 95 ? -11.064 8.004 6.635 1.00 94.56 95 HIS A N 1
ATOM 734 C CA . HIS A 1 95 ? -12.501 7.798 6.765 1.00 94.56 95 HIS A CA 1
ATOM 735 C C . HIS A 1 95 ? -12.842 6.953 7.997 1.00 94.56 95 HIS A C 1
ATOM 737 O O . HIS A 1 95 ? -13.742 7.327 8.748 1.00 94.56 95 HIS A O 1
ATOM 743 N N . CYS A 1 96 ? -12.099 5.874 8.242 1.00 93.94 96 CYS A N 1
ATOM 744 C CA . CYS A 1 96 ? -12.241 5.052 9.440 1.00 93.94 96 CYS A CA 1
ATOM 745 C C . CYS A 1 96 ? -11.968 5.858 10.720 1.00 93.94 96 CYS A C 1
ATOM 747 O O . CYS A 1 96 ? -12.757 5.791 11.657 1.00 93.94 96 CYS A O 1
ATOM 749 N N . GLU A 1 97 ? -10.924 6.686 10.759 1.00 94.06 97 GLU A N 1
ATOM 750 C CA . GLU A 1 97 ? -10.620 7.541 11.918 1.00 94.06 97 GLU A CA 1
ATOM 751 C C . GLU A 1 97 ? -11.765 8.495 12.256 1.00 94.06 97 GLU A C 1
ATOM 753 O O . GLU A 1 97 ? -12.118 8.644 13.424 1.00 94.06 97 GLU A O 1
ATOM 758 N N . ARG A 1 98 ? -12.396 9.093 11.237 1.00 95.38 98 ARG A N 1
ATOM 759 C CA . ARG A 1 98 ? -13.577 9.951 11.430 1.00 95.38 98 ARG A CA 1
ATOM 760 C C . ARG A 1 98 ? -14.774 9.192 12.005 1.00 95.38 98 ARG A C 1
ATOM 762 O O . ARG A 1 98 ? -15.583 9.797 12.703 1.00 95.38 98 ARG A O 1
ATOM 769 N N . LEU A 1 99 ? -14.904 7.900 11.704 1.00 93.62 99 LEU A N 1
ATOM 770 C CA . LEU A 1 99 ? -15.937 7.037 12.284 1.00 93.62 99 LEU A CA 1
ATOM 771 C C . LEU A 1 99 ? -15.592 6.610 13.721 1.00 93.62 99 LEU A C 1
ATOM 773 O O . LEU A 1 99 ? -16.499 6.419 14.532 1.00 93.62 99 LEU A O 1
ATOM 777 N N . GLY A 1 100 ? -14.305 6.474 14.051 1.00 89.81 100 GLY A N 1
ATOM 778 C CA . GLY A 1 100 ? -13.835 6.081 15.379 1.00 89.81 100 GLY A CA 1
ATOM 779 C C . GLY A 1 100 ? -14.402 4.728 15.821 1.00 89.81 100 GLY A C 1
ATOM 780 O O . GLY A 1 100 ? -14.380 3.753 15.076 1.00 89.81 100 GLY A O 1
ATOM 781 N N . GLU A 1 101 ? -14.965 4.661 17.028 1.00 88.19 101 GLU A N 1
ATOM 782 C CA . GLU A 1 101 ? -15.590 3.432 17.549 1.00 88.19 101 GLU A CA 1
ATOM 783 C C . GLU A 1 101 ? -16.900 3.052 16.828 1.00 88.19 101 GLU A C 1
ATOM 785 O O . GLU A 1 101 ? -17.402 1.943 16.993 1.00 88.19 101 GLU A O 1
ATOM 790 N N . ALA A 1 102 ? -17.460 3.940 15.996 1.00 91.62 102 ALA A N 1
ATOM 791 C CA . ALA A 1 102 ? -18.670 3.671 15.217 1.00 91.62 102 ALA A CA 1
ATOM 792 C C . ALA A 1 102 ? -18.391 2.973 13.871 1.00 91.62 102 ALA A C 1
ATOM 794 O O . ALA A 1 102 ? -19.282 2.892 13.021 1.00 91.62 102 ALA A O 1
ATOM 795 N N . ILE A 1 103 ? -17.166 2.483 13.647 1.00 91.25 103 ILE A N 1
ATOM 796 C CA . ILE A 1 103 ? -16.805 1.750 12.430 1.00 91.25 103 ILE A CA 1
ATOM 797 C C . ILE A 1 103 ? -17.710 0.517 12.259 1.00 91.25 103 ILE A C 1
ATOM 799 O O . ILE A 1 103 ? -17.788 -0.327 13.156 1.00 91.25 103 ILE A O 1
ATOM 803 N N . PRO A 1 104 ? -18.364 0.355 11.092 1.00 92.81 104 PRO A N 1
ATOM 804 C CA . PRO A 1 104 ? -19.153 -0.834 10.809 1.00 92.81 104 PRO A CA 1
ATOM 805 C C . PRO A 1 104 ? -18.301 -2.113 10.874 1.00 92.81 104 PRO A C 1
ATOM 807 O O . PRO A 1 104 ? -17.168 -2.113 10.383 1.00 92.81 104 PRO A O 1
ATOM 810 N N . PRO A 1 105 ? -18.836 -3.244 11.370 1.00 90.12 105 PRO A N 1
ATOM 811 C CA . PRO A 1 105 ? -18.087 -4.501 11.465 1.00 90.12 105 PRO A CA 1
ATOM 812 C C . PRO A 1 105 ? -17.484 -4.974 10.136 1.00 90.12 105 PRO A C 1
ATOM 814 O O . PRO A 1 105 ? -16.406 -5.562 10.115 1.00 90.12 105 PRO A O 1
ATOM 817 N N . GLN A 1 106 ? -18.158 -4.696 9.016 1.00 92.06 106 GLN A N 1
ATOM 818 C CA . GLN A 1 106 ? -17.671 -5.028 7.676 1.00 92.06 106 GLN A CA 1
ATOM 819 C C . GLN A 1 106 ? -16.403 -4.244 7.337 1.00 92.06 106 GLN A C 1
ATOM 821 O O . GLN A 1 106 ? -15.468 -4.796 6.769 1.00 92.06 106 GLN A O 1
ATOM 826 N N . LEU A 1 107 ? -16.352 -2.970 7.722 1.00 91.50 107 LEU A N 1
ATOM 827 C CA . LEU A 1 107 ? -15.195 -2.120 7.489 1.00 91.50 107 LEU A CA 1
ATOM 828 C C . LEU A 1 107 ? -14.033 -2.520 8.408 1.00 91.50 107 LEU A C 1
ATOM 830 O O . LEU A 1 107 ? -12.898 -2.600 7.952 1.00 91.50 107 LEU A O 1
ATOM 834 N N . LEU A 1 108 ? -14.317 -2.899 9.659 1.00 91.31 108 LEU A N 1
ATOM 835 C CA . LEU A 1 108 ? -13.314 -3.497 10.548 1.00 91.31 108 LEU A CA 1
ATOM 836 C C . LEU A 1 108 ? -12.735 -4.804 9.973 1.00 91.31 108 LEU A C 1
ATOM 838 O O . LEU A 1 108 ? -11.534 -5.042 10.080 1.00 91.31 108 LEU A O 1
ATOM 842 N N . ALA A 1 109 ? -13.559 -5.642 9.338 1.00 90.31 109 ALA A N 1
ATOM 843 C CA . ALA A 1 109 ? -13.083 -6.849 8.662 1.00 90.31 109 ALA A CA 1
ATOM 844 C C . ALA A 1 109 ? -12.156 -6.525 7.477 1.00 90.31 109 ALA A C 1
ATOM 846 O O . ALA A 1 109 ? -11.143 -7.200 7.306 1.00 90.31 109 ALA A O 1
ATOM 847 N N . VAL A 1 110 ? -12.449 -5.466 6.713 1.00 92.12 110 VAL A N 1
ATOM 848 C CA . VAL A 1 110 ? -11.560 -4.976 5.644 1.00 92.12 110 VAL A CA 1
ATOM 849 C C . VAL A 1 110 ? -10.215 -4.520 6.211 1.00 92.12 110 VAL A C 1
ATOM 851 O O . VAL A 1 110 ? -9.180 -4.907 5.676 1.00 92.12 110 VAL A O 1
ATOM 854 N N . LEU A 1 111 ? -10.202 -3.772 7.322 1.00 92.69 111 LEU A N 1
ATOM 855 C CA . LEU A 1 111 ? -8.950 -3.369 7.978 1.00 92.69 111 LEU A CA 1
ATOM 856 C C . LEU A 1 111 ? -8.115 -4.590 8.391 1.00 92.69 111 LEU A C 1
ATOM 858 O O . LEU A 1 111 ? -6.919 -4.644 8.122 1.00 92.69 111 LEU A O 1
ATOM 862 N N . ARG A 1 112 ? -8.746 -5.615 8.973 1.00 92.69 112 ARG A N 1
ATOM 863 C CA . ARG A 1 112 ? -8.058 -6.870 9.322 1.00 92.69 112 ARG A CA 1
ATOM 864 C C . ARG A 1 112 ? -7.493 -7.574 8.091 1.00 92.69 112 ARG A C 1
ATOM 866 O O . ARG A 1 112 ? -6.349 -8.005 8.111 1.00 92.69 112 ARG A O 1
ATOM 873 N N . GLN A 1 113 ? -8.257 -7.639 7.003 1.00 91.69 113 GLN A N 1
ATOM 874 C CA . GLN A 1 113 ? -7.791 -8.243 5.755 1.00 91.69 113 GLN A CA 1
ATOM 875 C C . GLN A 1 113 ? -6.604 -7.481 5.148 1.00 91.69 113 GLN A C 1
ATOM 877 O O . GLN A 1 113 ? -5.696 -8.099 4.599 1.00 91.69 113 GLN A O 1
ATOM 882 N N . PHE A 1 114 ? -6.583 -6.152 5.260 1.00 91.56 114 PHE A N 1
ATOM 883 C CA . PHE A 1 114 ? -5.446 -5.337 4.825 1.00 91.56 114 PHE A CA 1
ATOM 884 C C . PHE A 1 114 ? -4.206 -5.524 5.702 1.00 91.56 114 PHE A C 1
ATOM 886 O O . PHE A 1 114 ? -3.098 -5.283 5.230 1.00 91.56 114 PHE A O 1
ATOM 893 N N . ALA A 1 115 ? -4.376 -5.963 6.949 1.00 91.69 115 ALA A N 1
ATOM 894 C CA . ALA A 1 115 ? -3.275 -6.244 7.862 1.00 91.69 115 ALA A CA 1
ATOM 895 C C . ALA A 1 115 ? -2.666 -7.644 7.668 1.00 91.69 115 ALA A C 1
ATOM 897 O O . ALA A 1 115 ? -1.514 -7.848 8.038 1.00 91.69 115 ALA A O 1
ATOM 898 N N . GLU A 1 116 ? -3.394 -8.578 7.044 1.00 89.81 116 GLU A N 1
ATOM 899 C CA . GLU A 1 116 ? -2.972 -9.974 6.842 1.00 89.81 116 GLU A CA 1
ATOM 900 C C . GLU A 1 116 ? -1.569 -10.135 6.219 1.00 89.81 116 GLU A C 1
ATOM 902 O O . GLU A 1 116 ? -0.797 -10.956 6.715 1.00 89.81 116 GLU A O 1
ATOM 907 N N . PRO A 1 117 ? -1.156 -9.346 5.202 1.00 87.44 117 PRO A N 1
ATOM 908 C CA . PRO A 1 117 ? 0.204 -9.435 4.660 1.00 87.44 117 PRO A CA 1
ATOM 909 C C . PRO A 1 117 ? 1.308 -9.140 5.687 1.00 87.44 117 PRO A C 1
ATOM 911 O O . PRO A 1 117 ? 2.456 -9.523 5.482 1.00 87.44 117 PRO A O 1
ATOM 914 N N . PHE A 1 118 ? 0.970 -8.470 6.789 1.00 87.94 118 PHE A N 1
ATOM 915 C CA . PHE A 1 118 ? 1.878 -8.092 7.866 1.00 87.94 118 PHE A CA 1
ATOM 916 C C . PHE A 1 118 ? 1.678 -8.947 9.123 1.00 87.94 118 PHE A C 1
ATOM 918 O O . PHE A 1 118 ? 2.060 -8.517 10.210 1.00 87.94 118 PHE A O 1
ATOM 925 N N . HIS A 1 119 ? 1.074 -10.134 9.006 1.00 89.25 119 HIS A N 1
ATOM 926 C CA . HIS A 1 119 ? 0.771 -10.992 10.153 1.00 89.25 119 HIS A CA 1
ATOM 927 C C . HIS A 1 119 ? 1.997 -11.295 11.029 1.00 89.25 119 HIS A C 1
ATOM 929 O O . HIS A 1 119 ? 1.893 -11.310 12.253 1.00 89.25 119 HIS A O 1
ATOM 935 N N . ASP A 1 120 ? 3.167 -11.472 10.415 1.00 86.12 120 ASP A N 1
ATOM 936 C CA . ASP A 1 120 ? 4.423 -11.760 11.119 1.00 86.12 120 ASP A CA 1
ATOM 937 C C . ASP A 1 120 ? 5.094 -10.507 11.715 1.00 86.12 120 ASP A C 1
ATOM 939 O O . ASP A 1 120 ? 6.145 -10.599 12.352 1.00 86.12 120 ASP A O 1
ATOM 943 N N . HIS A 1 121 ? 4.519 -9.317 11.511 1.00 84.94 121 HIS A N 1
ATOM 944 C CA . HIS A 1 121 ? 5.086 -8.076 12.024 1.00 84.94 121 HIS A CA 1
ATOM 945 C C . HIS A 1 121 ? 4.947 -8.020 13.560 1.00 84.94 121 HIS A C 1
ATOM 947 O O . HIS A 1 121 ? 3.846 -8.230 14.067 1.00 84.94 121 HIS A O 1
ATOM 953 N N . PRO A 1 122 ? 6.000 -7.678 14.330 1.00 87.88 122 PRO A N 1
ATOM 954 C CA . PRO A 1 122 ? 5.953 -7.683 15.801 1.00 87.88 122 PRO A CA 1
ATOM 955 C C . PRO A 1 122 ? 4.865 -6.767 16.385 1.00 87.88 122 PRO A C 1
ATOM 957 O O . PRO A 1 122 ? 4.221 -7.116 17.370 1.00 87.88 122 PRO A O 1
ATOM 960 N N . ASP A 1 123 ? 4.621 -5.630 15.735 1.00 87.38 123 ASP A N 1
ATOM 961 C CA . ASP A 1 123 ? 3.571 -4.673 16.117 1.00 87.38 123 ASP A CA 1
ATOM 962 C C . ASP A 1 123 ? 2.171 -5.042 15.596 1.00 87.38 123 ASP A C 1
ATOM 964 O O . ASP A 1 123 ? 1.255 -4.223 15.672 1.00 87.38 123 ASP A O 1
ATOM 968 N N . HIS A 1 124 ? 1.989 -6.223 14.991 1.00 89.19 124 HIS A N 1
ATOM 969 C CA . HIS A 1 124 ? 0.681 -6.601 14.467 1.00 89.19 124 HIS A CA 1
ATOM 970 C C . HIS A 1 124 ? -0.346 -6.632 15.619 1.00 89.19 124 HIS A C 1
ATOM 972 O O . HIS A 1 124 ? -0.083 -7.264 16.647 1.00 89.19 124 HIS A O 1
ATOM 978 N N . PRO A 1 125 ? -1.545 -6.033 15.465 1.00 87.94 125 PRO A N 1
ATOM 979 C CA . PRO A 1 125 ? -2.545 -5.891 16.534 1.00 87.94 125 PRO A CA 1
ATOM 980 C C . PRO A 1 125 ? -3.039 -7.203 17.173 1.00 87.94 125 PRO A C 1
ATOM 982 O O . PRO A 1 125 ? -3.729 -7.178 18.190 1.00 87.94 125 PRO A O 1
ATOM 985 N N . VAL A 1 126 ? -2.720 -8.360 16.586 1.00 85.69 126 VAL A N 1
ATOM 986 C CA . VAL A 1 126 ? -3.003 -9.682 17.182 1.00 85.69 126 VAL A CA 1
ATOM 987 C C . VAL A 1 126 ? -1.938 -10.128 18.183 1.00 85.69 126 VAL A C 1
ATOM 989 O O . VAL A 1 126 ? -2.216 -10.989 19.008 1.00 85.69 126 VAL A O 1
ATOM 992 N N . HIS A 1 127 ? -0.737 -9.551 18.120 1.00 81.25 127 HIS A N 1
ATOM 993 C CA . HIS A 1 127 ? 0.383 -9.843 19.018 1.00 81.25 127 HIS A CA 1
ATOM 994 C C . HIS A 1 127 ? 0.488 -8.809 20.139 1.00 81.25 127 HIS A C 1
ATOM 996 O O . HIS A 1 127 ? 1.039 -9.098 21.200 1.00 81.25 127 HIS A O 1
ATOM 1002 N N . THR A 1 128 ? -0.049 -7.604 19.923 1.00 63.31 128 THR A N 1
ATOM 1003 C CA . THR A 1 128 ? -0.010 -6.516 20.902 1.00 63.31 128 THR A CA 1
ATOM 1004 C C . THR A 1 128 ? -1.231 -6.568 21.834 1.00 63.31 128 THR A C 1
ATOM 1006 O O . THR A 1 128 ? -2.363 -6.428 21.366 1.00 63.31 128 THR A O 1
ATOM 1009 N N . PRO A 1 129 ? -1.057 -6.747 23.158 1.00 52.50 129 PRO A N 1
ATOM 1010 C CA . PRO A 1 129 ? -2.161 -6.622 24.104 1.00 52.50 129 PRO A CA 1
ATOM 1011 C C . PRO A 1 129 ? -2.660 -5.170 24.154 1.00 52.50 129 PRO A C 1
ATOM 1013 O O . PRO A 1 129 ? -1.870 -4.235 24.017 1.00 52.50 129 PRO A O 1
ATOM 1016 N N . ALA A 1 130 ? -3.967 -4.975 24.363 1.00 51.09 130 ALA A N 1
ATOM 1017 C CA . ALA A 1 130 ? -4.536 -3.645 24.570 1.00 51.09 130 ALA A CA 1
ATOM 1018 C C . ALA A 1 130 ? -3.808 -2.951 25.733 1.00 51.09 130 ALA A C 1
ATOM 1020 O O . ALA A 1 130 ? -3.697 -3.523 26.819 1.00 51.09 130 ALA A O 1
ATOM 1021 N N . ALA A 1 131 ? -3.286 -1.746 25.495 1.00 49.06 131 ALA A N 1
ATOM 1022 C CA . ALA A 1 131 ? -2.759 -0.912 26.565 1.00 49.06 131 ALA A CA 1
ATOM 1023 C C . ALA A 1 131 ? -3.910 -0.595 27.533 1.00 49.06 131 ALA A C 1
ATOM 1025 O O . ALA A 1 131 ? -4.883 0.050 27.139 1.00 49.06 131 ALA A O 1
ATOM 1026 N N . SER A 1 132 ? -3.811 -1.138 28.749 1.00 40.59 132 SER A N 1
ATOM 1027 C CA . SER A 1 132 ? -4.705 -0.872 29.881 1.00 40.59 132 SER A CA 1
ATOM 1028 C C . SER A 1 132 ? -4.681 0.588 30.312 1.00 40.59 132 SER A C 1
ATOM 1030 O O . SER A 1 132 ? -3.580 1.186 30.284 1.00 40.59 132 SER A O 1
#

pLDDT: mean 80.02, std 13.5, range [35.03, 95.88]

Radius of gyration: 19.5 Å; chains: 1; bounding box: 39×30×60 Å

Sequence (132 aa):
MGNEIVTSPAGWIAFLRARVDEEKRLAHVAAADGWWDTTEPGARRFGIEADGRLLASVLTGRGVQADTEVARYILSHQPQRALEDLDAKEQLLEHCERLGEAIPPQLLAVLRQFAEPFHDHPDHPVHTPAAS